Protein AF-A0A497M5K1-F1 (afdb_monomer)

pLDDT: mean 90.78, std 14.7, range [33.44, 98.62]

Sequence (151 aa):
MQVPFLPAHAPSEGEGSLPVMIVDIFVSNLVLSAFVMLTLSGFAFFLLSPAILLYRGWLWGVLLNGVPTSGFPLVLPVMILEGEGYVLAALAGVNLGLSWLKPEWVYRGKYMSRREAVKMSLKNCLYIYGLVSLFLLVAAIVEVVSLSLVI

Foldseek 3Di:
DDLPPDDPDDDDPPDDPLVVQLCVQLCCLLPVPLPVQAQVLLLVPLVSNVVSLVVVVVVVVVVCVSPPPVLVVLCVLLCVLSSVLSVLSNVLSNQLNCLQPPVCVNDPPDDDDSVRSNVVSVVVNVVSSVSSSVSSSVSSNSVSVSVVVVD

Structure (mmCIF, N/CA/C/O backbone):
data_AF-A0A497M5K1-F1
#
_entr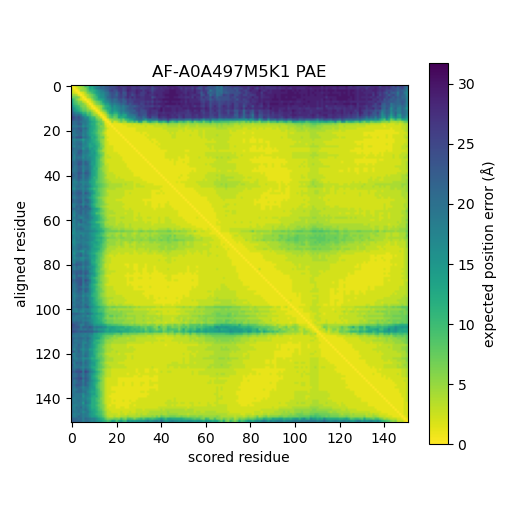y.id   AF-A0A497M5K1-F1
#
loop_
_atom_site.group_PDB
_atom_site.id
_atom_site.type_symbol
_atom_site.label_atom_id
_atom_site.label_alt_id
_atom_site.label_comp_id
_atom_site.label_asym_id
_atom_site.label_entity_id
_atom_site.label_seq_id
_atom_site.pdbx_PDB_ins_code
_atom_site.Cartn_x
_atom_site.Cartn_y
_atom_site.Cartn_z
_atom_site.occupancy
_atom_site.B_iso_or_equiv
_atom_site.auth_seq_id
_atom_site.auth_comp_id
_atom_site.auth_asym_id
_atom_site.auth_atom_id
_atom_site.pdbx_PDB_model_num
ATOM 1 N N . MET A 1 1 ? 8.425 -4.282 -36.753 1.00 43.34 1 MET A N 1
ATOM 2 C CA . MET A 1 1 ? 7.340 -4.490 -35.771 1.00 43.34 1 MET A CA 1
ATOM 3 C C . MET A 1 1 ? 7.741 -3.709 -34.532 1.00 43.34 1 MET A C 1
ATOM 5 O O . MET A 1 1 ? 8.764 -4.027 -33.945 1.00 43.34 1 MET A O 1
ATOM 9 N N . GLN A 1 2 ? 7.072 -2.589 -34.271 1.00 33.44 2 GLN A N 1
ATOM 10 C CA . GLN A 1 2 ? 7.451 -1.605 -33.253 1.00 33.44 2 GLN A CA 1
ATOM 11 C C . GLN A 1 2 ? 6.946 -2.100 -31.893 1.00 33.44 2 GLN A C 1
ATOM 13 O O . GLN A 1 2 ? 5.769 -2.437 -31.773 1.00 33.44 2 GLN A O 1
ATOM 18 N N . VAL A 1 3 ? 7.832 -2.219 -30.903 1.00 40.34 3 VAL A N 1
ATOM 19 C CA . VAL A 1 3 ? 7.462 -2.640 -29.545 1.00 40.34 3 VAL A CA 1
ATOM 20 C C . VAL A 1 3 ? 6.665 -1.481 -28.922 1.00 40.34 3 VAL A C 1
ATOM 22 O O . VAL A 1 3 ? 7.232 -0.396 -28.807 1.00 40.34 3 VAL A O 1
ATOM 25 N N . PRO A 1 4 ? 5.383 -1.639 -28.537 1.00 52.81 4 PRO A N 1
ATOM 26 C CA . PRO A 1 4 ? 4.530 -0.511 -28.133 1.00 52.81 4 PRO A CA 1
ATOM 27 C C . PRO A 1 4 ? 4.912 0.136 -26.787 1.00 52.81 4 PRO A C 1
ATOM 29 O O . PRO A 1 4 ? 4.226 1.048 -26.339 1.00 52.81 4 PRO A O 1
ATOM 32 N N . PHE A 1 5 ? 5.982 -0.339 -26.143 1.00 57.62 5 PHE A N 1
ATOM 33 C CA . PHE A 1 5 ? 6.408 0.050 -24.796 1.00 57.62 5 PHE A CA 1
ATOM 34 C C . PHE A 1 5 ? 7.804 0.684 -24.728 1.00 57.62 5 PHE A C 1
ATOM 36 O O . PHE A 1 5 ? 8.241 1.037 -23.638 1.00 57.62 5 PHE A O 1
ATOM 43 N N . LEU A 1 6 ? 8.502 0.857 -25.856 1.00 45.81 6 LEU A N 1
ATOM 44 C CA . LEU A 1 6 ? 9.780 1.570 -25.873 1.00 45.81 6 LEU A CA 1
ATOM 45 C C . LEU A 1 6 ? 9.564 2.993 -26.401 1.00 45.81 6 LEU A C 1
ATOM 47 O O . LEU A 1 6 ? 9.199 3.142 -27.573 1.00 45.81 6 LEU A O 1
ATOM 51 N N . PRO A 1 7 ? 9.774 4.049 -25.592 1.00 47.50 7 PRO A N 1
ATOM 52 C CA . PRO A 1 7 ? 9.852 5.393 -26.139 1.00 47.50 7 PRO A CA 1
ATOM 53 C C . PRO A 1 7 ? 11.001 5.452 -27.156 1.00 47.50 7 PRO A C 1
ATOM 55 O O . PRO A 1 7 ? 12.127 5.054 -26.881 1.00 47.50 7 PRO A O 1
ATOM 58 N N . ALA A 1 8 ? 10.711 5.964 -28.354 1.00 52.47 8 ALA 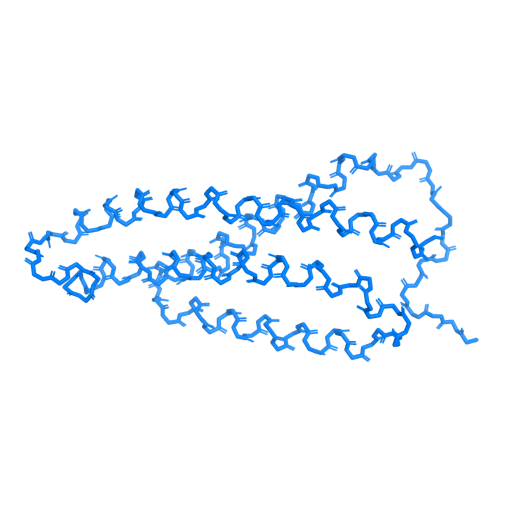A N 1
ATOM 59 C CA . ALA A 1 8 ? 11.671 6.158 -29.445 1.00 52.47 8 ALA A CA 1
ATOM 60 C C . ALA A 1 8 ? 12.623 7.353 -29.217 1.00 52.47 8 ALA A C 1
ATOM 62 O O . ALA A 1 8 ? 13.198 7.886 -30.167 1.00 52.47 8 ALA A O 1
ATOM 63 N N . HIS A 1 9 ? 12.780 7.792 -27.972 1.00 50.28 9 HIS A N 1
ATOM 64 C CA . HIS A 1 9 ? 13.643 8.900 -27.604 1.00 50.28 9 HIS A CA 1
ATOM 65 C C . HIS A 1 9 ? 14.723 8.379 -26.671 1.00 50.28 9 HIS A C 1
ATOM 67 O O . HIS A 1 9 ? 14.431 7.908 -25.577 1.00 50.28 9 HIS A O 1
ATOM 73 N N . ALA A 1 10 ? 15.971 8.471 -27.135 1.00 53.03 10 ALA A N 1
ATOM 74 C CA . ALA A 1 10 ? 17.121 8.430 -26.251 1.00 53.03 10 ALA A CA 1
ATOM 75 C C . ALA A 1 10 ? 16.907 9.438 -25.105 1.00 53.03 10 ALA A C 1
ATOM 77 O O . ALA A 1 10 ? 16.329 10.499 -25.378 1.00 53.03 10 ALA A O 1
ATOM 78 N N . PRO A 1 11 ? 17.368 9.137 -23.878 1.00 46.81 11 PRO A N 1
ATOM 79 C CA . PRO A 1 11 ? 17.324 10.058 -22.753 1.00 46.81 11 PRO A CA 1
ATOM 80 C C . PRO A 1 11 ? 17.806 11.446 -23.171 1.00 46.81 11 PRO A C 1
ATOM 82 O O . PRO A 1 11 ? 19.000 11.685 -23.351 1.00 46.81 11 PRO A O 1
ATOM 85 N N . SER A 1 12 ? 16.875 12.378 -23.372 1.00 52.91 12 SER A N 1
ATOM 86 C CA . SER A 1 12 ? 17.213 13.795 -23.372 1.00 52.91 12 SER A CA 1
ATOM 87 C C . SER A 1 12 ? 17.692 14.137 -21.964 1.00 52.91 12 SER A C 1
ATOM 89 O O . SER A 1 12 ? 17.140 13.594 -21.010 1.00 52.91 12 SER A O 1
ATOM 91 N N . GLU A 1 13 ? 18.663 15.041 -21.833 1.00 50.31 13 GLU A N 1
ATOM 92 C CA . GLU A 1 13 ? 19.341 15.484 -20.595 1.00 50.31 13 GLU A CA 1
ATOM 93 C C . GLU A 1 13 ? 18.432 16.065 -19.472 1.00 50.31 13 GLU A C 1
ATOM 95 O O . GLU A 1 13 ? 18.888 16.819 -18.617 1.00 50.31 13 GLU A O 1
ATOM 100 N N . GLY A 1 14 ? 17.140 15.728 -19.453 1.00 52.59 14 GLY A N 1
ATOM 101 C CA . GLY A 1 14 ? 16.162 16.014 -18.406 1.00 52.59 14 GLY A CA 1
ATOM 102 C C . GLY A 1 14 ? 15.564 14.773 -17.727 1.00 52.59 14 GLY A C 1
ATOM 103 O O . GLY A 1 14 ? 14.588 14.928 -16.995 1.00 52.59 14 GLY A O 1
ATOM 104 N N . GLU A 1 15 ? 16.094 13.560 -17.944 1.00 56.66 15 GLU A N 1
ATOM 105 C CA . GLU A 1 15 ? 15.737 12.410 -17.099 1.00 56.66 15 GLU A CA 1
ATOM 106 C C . GLU A 1 15 ? 16.178 12.687 -15.658 1.00 56.66 15 GLU A C 1
ATOM 108 O O . GLU A 1 15 ? 17.353 12.941 -15.382 1.00 56.66 15 GLU A O 1
ATOM 113 N N . GLY A 1 16 ? 15.213 12.697 -14.734 1.00 64.81 16 GLY A N 1
ATOM 114 C CA . GLY A 1 16 ? 15.493 12.850 -13.312 1.00 64.81 16 GLY A CA 1
ATOM 115 C C . GLY A 1 16 ? 16.556 11.841 -12.888 1.00 64.81 16 GLY A C 1
ATOM 116 O O . GLY A 1 16 ? 16.518 10.682 -13.296 1.00 64.81 16 GLY A O 1
ATOM 117 N N . SER A 1 17 ? 17.530 12.279 -12.089 1.00 88.00 17 SER A N 1
ATOM 118 C CA . SER A 1 17 ? 18.586 11.389 -11.603 1.00 88.00 17 SER A CA 1
ATOM 119 C C . SER A 1 17 ? 17.976 10.132 -10.962 1.00 88.00 17 SER A C 1
ATOM 121 O O . SER A 1 17 ? 16.911 10.216 -10.353 1.00 88.00 17 SER A O 1
ATOM 123 N N . LEU A 1 18 ? 18.638 8.969 -11.061 1.00 90.19 18 LEU A N 1
ATOM 124 C CA . LEU A 1 18 ? 18.136 7.700 -10.493 1.00 90.19 18 LEU A CA 1
ATOM 125 C C . LEU A 1 18 ? 17.532 7.840 -9.075 1.00 90.19 18 LEU A C 1
ATOM 127 O O . LEU A 1 18 ? 16.472 7.265 -8.827 1.00 90.19 18 LEU A O 1
ATOM 131 N N . PRO A 1 19 ? 18.122 8.627 -8.144 1.00 93.56 19 PRO A N 1
ATOM 132 C CA . PRO A 1 19 ? 17.516 8.866 -6.835 1.00 93.56 19 PRO A CA 1
ATOM 133 C C . PRO A 1 19 ? 16.133 9.528 -6.889 1.00 93.56 19 PRO A C 1
ATOM 135 O O . PRO A 1 19 ? 15.271 9.176 -6.091 1.00 93.56 19 PRO A O 1
ATOM 138 N N . VAL A 1 20 ? 15.909 10.464 -7.816 1.00 94.06 20 VAL A N 1
ATOM 139 C CA . VAL A 1 20 ? 14.612 11.129 -8.016 1.00 94.06 20 VAL A CA 1
ATOM 140 C C . VAL A 1 20 ? 13.571 10.113 -8.476 1.00 94.06 20 VAL A C 1
ATOM 142 O O . VAL A 1 20 ? 12.517 10.027 -7.858 1.00 94.06 20 VAL A O 1
ATOM 145 N N . MET A 1 21 ? 13.895 9.262 -9.457 1.00 94.38 21 MET A N 1
ATOM 146 C CA . MET A 1 21 ? 12.977 8.210 -9.918 1.00 94.38 21 MET A CA 1
ATOM 147 C C . MET A 1 21 ? 12.582 7.240 -8.798 1.00 94.38 21 MET A C 1
ATOM 149 O O . MET A 1 21 ? 11.404 6.924 -8.639 1.00 94.38 21 MET A O 1
ATOM 153 N N . ILE A 1 22 ? 13.555 6.787 -7.997 1.00 95.69 22 ILE A N 1
ATOM 154 C CA . ILE A 1 22 ? 13.296 5.887 -6.862 1.00 95.69 22 ILE A CA 1
ATOM 155 C C . ILE A 1 22 ? 12.344 6.553 -5.865 1.00 95.69 22 ILE A C 1
ATOM 157 O O . ILE A 1 22 ? 11.385 5.925 -5.417 1.00 95.69 22 ILE A O 1
ATOM 161 N N . VAL A 1 23 ? 12.602 7.816 -5.512 1.00 96.94 23 VAL A N 1
ATOM 162 C CA . VAL A 1 23 ? 11.767 8.565 -4.564 1.00 96.94 23 VAL A CA 1
ATOM 163 C C . VAL A 1 23 ? 10.363 8.781 -5.124 1.00 96.94 23 VAL A C 1
ATOM 165 O O . VAL A 1 23 ? 9.399 8.582 -4.389 1.00 96.94 23 VAL A O 1
ATOM 168 N N . ASP A 1 24 ? 10.229 9.118 -6.405 1.00 96.44 24 ASP A N 1
ATOM 169 C CA . ASP A 1 24 ? 8.935 9.356 -7.045 1.00 96.44 24 ASP A CA 1
ATOM 170 C C . ASP A 1 24 ? 8.067 8.093 -7.067 1.00 96.44 24 ASP A C 1
ATOM 172 O O . ASP A 1 24 ? 6.900 8.139 -6.662 1.00 96.44 24 ASP A O 1
ATOM 176 N N . ILE A 1 25 ? 8.639 6.950 -7.465 1.00 96.44 25 ILE A N 1
ATOM 177 C CA . ILE A 1 25 ? 7.954 5.647 -7.450 1.00 96.44 25 ILE A CA 1
ATOM 178 C C . ILE A 1 25 ? 7.574 5.274 -6.014 1.00 96.44 25 ILE A C 1
ATOM 180 O O . ILE A 1 25 ? 6.415 4.958 -5.732 1.00 96.44 25 ILE A O 1
ATOM 184 N N . PHE A 1 26 ? 8.527 5.366 -5.082 1.00 98.25 26 PHE A N 1
ATOM 185 C CA . PHE A 1 26 ? 8.306 5.038 -3.676 1.00 98.25 26 PHE A CA 1
ATOM 186 C C . PHE A 1 26 ? 7.185 5.880 -3.054 1.00 98.25 26 PHE A C 1
ATOM 188 O O . PHE A 1 26 ? 6.261 5.329 -2.454 1.00 98.25 26 PHE A O 1
ATOM 195 N N . VAL A 1 27 ? 7.235 7.206 -3.201 1.00 98.12 27 VAL A N 1
ATOM 196 C CA . VAL A 1 27 ? 6.244 8.122 -2.619 1.00 98.12 27 VAL A CA 1
ATOM 197 C C . VAL A 1 27 ? 4.881 7.928 -3.274 1.00 98.12 27 VAL A C 1
ATOM 199 O O . VAL A 1 27 ? 3.876 7.875 -2.564 1.00 98.12 27 VAL A O 1
ATOM 202 N N . SER A 1 28 ? 4.825 7.760 -4.597 1.00 97.50 28 SER A N 1
ATOM 203 C CA . SER A 1 28 ? 3.567 7.507 -5.310 1.00 97.50 28 SER A CA 1
ATOM 204 C C . SER A 1 28 ? 2.909 6.213 -4.830 1.00 97.50 28 SER A C 1
ATOM 206 O O . SER A 1 28 ? 1.719 6.200 -4.504 1.00 97.50 28 SER A O 1
ATOM 208 N N . ASN A 1 29 ? 3.683 5.137 -4.691 1.00 97.81 29 ASN A N 1
ATOM 209 C CA . ASN A 1 29 ? 3.173 3.865 -4.195 1.00 97.81 29 ASN A CA 1
ATOM 210 C C . ASN A 1 29 ? 2.811 3.909 -2.707 1.00 97.81 29 ASN A C 1
ATOM 212 O O . ASN A 1 29 ? 1.782 3.365 -2.305 1.00 97.81 29 ASN A O 1
ATOM 216 N N . LEU A 1 30 ? 3.590 4.594 -1.873 1.00 98.38 30 LEU A N 1
ATOM 217 C CA . LEU A 1 30 ? 3.289 4.703 -0.448 1.00 98.38 30 LEU A CA 1
ATOM 218 C C . LEU A 1 30 ? 2.035 5.552 -0.195 1.00 98.38 30 LEU A C 1
ATOM 220 O O . LEU A 1 30 ? 1.157 5.159 0.577 1.00 98.38 30 LEU A O 1
ATOM 224 N N . VAL A 1 31 ? 1.939 6.716 -0.838 1.00 98.25 31 VAL A N 1
ATOM 225 C CA . VAL A 1 31 ? 0.880 7.694 -0.576 1.00 98.25 31 VAL A CA 1
ATOM 226 C C . VAL A 1 31 ? -0.384 7.357 -1.356 1.00 98.25 31 VAL A C 1
ATOM 228 O O . VAL A 1 31 ? -1.440 7.181 -0.751 1.00 98.25 31 VAL A O 1
ATOM 231 N N . LEU A 1 32 ? -0.310 7.253 -2.683 1.00 97.69 32 LEU A N 1
ATOM 232 C CA . LEU A 1 32 ? -1.506 7.075 -3.508 1.00 97.69 32 LEU A CA 1
ATOM 233 C C . LEU A 1 32 ? -2.019 5.639 -3.403 1.00 97.69 32 LEU A C 1
ATOM 235 O O . LEU A 1 32 ? -3.183 5.415 -3.077 1.00 97.69 32 LEU A O 1
ATOM 239 N N . SER A 1 33 ? -1.143 4.660 -3.623 1.00 97.00 33 SER A N 1
ATOM 240 C CA . SER A 1 33 ? -1.546 3.253 -3.662 1.00 97.00 33 SER A CA 1
ATOM 241 C C . SER A 1 33 ? -1.811 2.683 -2.266 1.00 97.00 33 SER A C 1
ATOM 243 O O . SER A 1 33 ? -2.922 2.250 -1.967 1.00 97.00 33 SER A O 1
ATOM 245 N N . ALA A 1 34 ? -0.819 2.687 -1.377 1.00 98.25 34 ALA A N 1
ATOM 246 C CA . ALA A 1 34 ? -0.958 2.047 -0.074 1.00 98.25 34 ALA A CA 1
ATOM 247 C C . ALA A 1 34 ? -1.837 2.863 0.887 1.00 98.25 34 ALA A C 1
ATOM 249 O O . ALA A 1 34 ? -2.760 2.324 1.497 1.00 98.25 34 ALA A O 1
ATOM 250 N N . PHE A 1 35 ? -1.585 4.165 1.040 1.00 98.38 35 PHE A N 1
ATOM 251 C CA . PHE A 1 35 ? -2.323 4.982 2.005 1.00 98.38 35 PHE A CA 1
ATOM 252 C C . PHE A 1 35 ? -3.719 5.385 1.536 1.00 98.38 35 PHE A C 1
ATOM 254 O O . PHE A 1 35 ? -4.695 5.027 2.197 1.00 98.38 35 PHE A O 1
ATOM 261 N N . VAL A 1 36 ? -3.841 6.093 0.414 1.00 98.19 36 VAL A N 1
ATOM 262 C CA . VAL A 1 36 ? -5.139 6.603 -0.051 1.00 9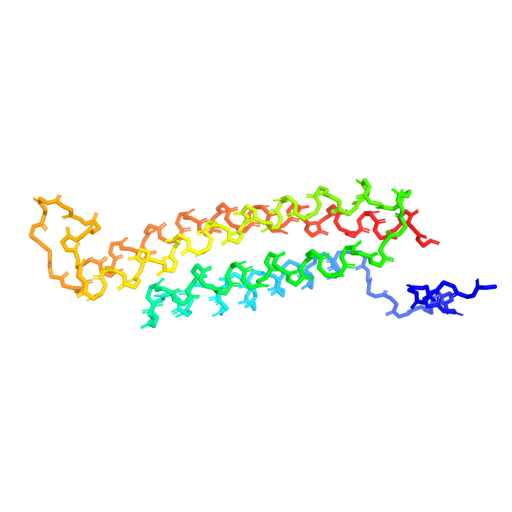8.19 36 VAL A CA 1
ATOM 263 C C . VAL A 1 36 ? -6.036 5.463 -0.531 1.00 98.19 36 VAL A C 1
ATOM 265 O O . VAL A 1 36 ? -7.176 5.344 -0.081 1.00 98.19 36 VAL A O 1
ATOM 268 N N . MET A 1 37 ? -5.538 4.601 -1.418 1.00 97.88 37 MET A N 1
ATOM 269 C CA . MET A 1 37 ? -6.396 3.601 -2.055 1.00 97.88 37 MET A CA 1
ATOM 270 C C . MET A 1 37 ? -6.700 2.396 -1.163 1.00 97.88 37 MET A C 1
ATOM 272 O O . MET A 1 37 ? -7.803 1.867 -1.267 1.00 97.88 37 MET A O 1
ATOM 276 N N . LEU A 1 38 ? -5.796 1.961 -0.278 1.00 98.31 38 LEU A N 1
ATOM 277 C CA . LEU A 1 38 ? -6.014 0.758 0.544 1.00 98.31 38 LEU A CA 1
ATOM 278 C C . LEU A 1 38 ? -6.350 1.077 2.001 1.00 98.31 38 LEU A C 1
ATOM 280 O O . LEU A 1 38 ? -7.370 0.610 2.513 1.00 98.31 38 LEU A O 1
ATOM 284 N N . THR A 1 39 ? -5.527 1.869 2.685 1.00 98.31 39 THR A N 1
ATOM 285 C CA . THR A 1 39 ? -5.729 2.120 4.119 1.00 98.31 39 THR A CA 1
ATOM 286 C C . THR A 1 39 ? -6.907 3.050 4.380 1.00 98.31 39 THR A C 1
ATOM 288 O O . THR A 1 39 ? -7.769 2.733 5.201 1.00 98.31 39 THR A O 1
ATOM 291 N N . LEU A 1 40 ? -6.978 4.186 3.680 1.00 97.88 40 LEU A N 1
ATOM 292 C CA . LEU A 1 40 ? -8.025 5.187 3.889 1.00 97.88 40 LEU A CA 1
ATOM 293 C C . LEU A 1 40 ? -9.400 4.679 3.433 1.00 97.88 40 LEU A C 1
ATOM 295 O O . LEU A 1 40 ? -10.392 4.882 4.134 1.00 97.88 40 LEU A O 1
ATOM 299 N N . SER A 1 41 ? -9.461 3.958 2.312 1.00 97.81 41 SER A N 1
ATOM 300 C CA . SER A 1 41 ? -10.690 3.289 1.868 1.00 97.81 41 SER A CA 1
ATOM 301 C C . SER A 1 41 ? -11.154 2.222 2.869 1.00 97.81 41 SER A C 1
ATOM 303 O O . SER A 1 41 ? -12.343 2.156 3.175 1.00 97.81 41 SER A O 1
ATOM 305 N N . GLY A 1 42 ? -10.229 1.445 3.448 1.00 97.31 42 GLY A N 1
ATOM 306 C CA . GLY A 1 42 ? -10.513 0.476 4.510 1.00 97.31 42 GLY A CA 1
ATOM 307 C C . GLY A 1 42 ? -11.005 1.117 5.801 1.00 97.31 42 GLY A C 1
ATOM 308 O O . GLY A 1 42 ? -11.935 0.611 6.428 1.00 97.31 42 GLY A O 1
ATOM 309 N N . PHE A 1 43 ? -10.439 2.266 6.168 1.00 96.88 43 PHE A N 1
ATOM 310 C CA . PHE A 1 43 ? -10.929 3.058 7.290 1.00 96.88 43 PHE A CA 1
ATOM 311 C C . PHE A 1 43 ? -12.371 3.533 7.062 1.00 96.88 43 PHE A C 1
ATOM 313 O O . PHE A 1 43 ? -13.189 3.438 7.977 1.00 96.88 43 PHE A O 1
ATOM 320 N N . ALA A 1 44 ? -12.700 3.987 5.847 1.00 96.31 44 ALA A N 1
ATOM 321 C CA . ALA A 1 44 ? -14.062 4.378 5.487 1.00 96.31 44 ALA A CA 1
ATOM 322 C C . ALA A 1 44 ? -15.028 3.179 5.503 1.00 96.31 44 ALA A C 1
ATOM 324 O O . ALA A 1 44 ? -16.110 3.255 6.087 1.00 96.31 44 ALA A O 1
ATOM 325 N N . PHE A 1 45 ? -14.631 2.058 4.896 1.00 96.56 45 PHE A N 1
ATOM 326 C CA . PHE A 1 45 ? -15.368 0.800 4.934 1.00 96.56 45 PHE A CA 1
ATOM 327 C C . PHE A 1 45 ? -14.414 -0.385 4.768 1.00 96.56 45 PHE A C 1
ATOM 329 O O . PHE A 1 45 ? -13.812 -0.567 3.712 1.00 96.56 45 PHE A O 1
ATOM 336 N N . PHE A 1 46 ? -14.311 -1.233 5.794 1.00 96.19 46 PHE A N 1
ATOM 337 C CA . PHE A 1 46 ? -13.272 -2.269 5.878 1.00 96.19 46 PHE A CA 1
ATOM 338 C C . PHE A 1 46 ? -13.237 -3.233 4.680 1.00 96.19 46 PHE A C 1
ATOM 340 O O . PHE A 1 46 ? -12.166 -3.725 4.349 1.00 96.19 46 PHE A O 1
ATOM 347 N N . LEU A 1 47 ? -14.368 -3.480 4.002 1.00 97.25 47 LEU A N 1
ATOM 348 C CA . LEU A 1 47 ? -14.425 -4.337 2.808 1.00 97.25 47 LEU A CA 1
ATOM 349 C C . LEU A 1 47 ? -13.919 -3.658 1.526 1.00 97.25 47 LEU A C 1
ATOM 351 O O . LEU A 1 47 ? -13.562 -4.365 0.587 1.00 97.25 47 LEU A O 1
ATOM 355 N N . LEU A 1 48 ? -13.858 -2.322 1.464 1.00 97.62 48 LEU A N 1
ATOM 356 C CA . LEU A 1 48 ? -13.316 -1.629 0.288 1.00 97.62 48 LEU A CA 1
ATOM 357 C C . LEU A 1 48 ? -11.826 -1.909 0.115 1.00 97.62 48 LEU A C 1
ATOM 359 O O . LEU A 1 48 ? -11.372 -2.083 -1.008 1.00 97.62 48 LEU A O 1
ATOM 363 N N . SER A 1 49 ? -11.081 -2.013 1.214 1.00 97.56 49 SER A N 1
ATOM 364 C CA . SER A 1 49 ? -9.642 -2.271 1.172 1.00 97.56 49 SER A CA 1
ATOM 365 C C . SER A 1 49 ? -9.272 -3.584 0.456 1.00 97.56 49 SER A C 1
ATOM 367 O O . SER A 1 49 ? -8.563 -3.526 -0.551 1.00 97.56 49 SER A O 1
ATOM 369 N N . PRO A 1 50 ? -9.791 -4.767 0.861 1.00 97.88 50 PRO A N 1
ATOM 370 C CA . PRO A 1 50 ? -9.536 -6.007 0.133 1.00 97.88 50 PRO A CA 1
ATOM 371 C C . PRO A 1 50 ? -10.158 -6.007 -1.270 1.00 97.88 50 PRO A C 1
ATOM 373 O O . PRO A 1 50 ? -9.572 -6.586 -2.179 1.00 97.88 50 PRO A O 1
ATOM 376 N N . ALA A 1 51 ? -11.300 -5.342 -1.491 1.00 98.38 51 ALA A N 1
ATOM 377 C CA . ALA A 1 51 ? -11.887 -5.240 -2.829 1.00 98.38 51 ALA A CA 1
ATOM 378 C C . ALA A 1 51 ? -10.973 -4.475 -3.805 1.00 98.38 51 ALA A C 1
ATOM 380 O O . ALA A 1 51 ? -10.751 -4.932 -4.926 1.00 98.38 51 ALA A O 1
ATOM 381 N N . ILE A 1 52 ? -10.394 -3.350 -3.371 1.00 98.25 52 ILE A N 1
ATOM 382 C CA . ILE A 1 52 ? -9.438 -2.563 -4.163 1.00 98.25 52 ILE A CA 1
ATOM 383 C C . ILE A 1 52 ? -8.136 -3.343 -4.373 1.00 98.25 52 ILE A C 1
ATOM 385 O O . ILE A 1 52 ? -7.596 -3.324 -5.478 1.00 98.25 52 ILE A O 1
ATOM 389 N N . LEU A 1 53 ? -7.656 -4.074 -3.360 1.00 98.19 53 LEU A N 1
ATOM 390 C CA . LEU A 1 53 ? -6.484 -4.944 -3.493 1.00 98.19 53 LEU A CA 1
ATOM 391 C C . LEU A 1 53 ? -6.696 -6.028 -4.565 1.00 98.19 53 LEU A C 1
ATOM 393 O O . LEU A 1 53 ? -5.836 -6.221 -5.422 1.00 98.19 53 LEU A O 1
ATOM 397 N N . LEU A 1 54 ? -7.853 -6.697 -4.560 1.00 98.31 54 LEU A N 1
ATOM 398 C CA . LEU A 1 54 ? -8.204 -7.705 -5.567 1.00 98.31 54 LEU A CA 1
ATOM 399 C C . LEU A 1 54 ? -8.342 -7.095 -6.964 1.00 98.31 54 LEU A C 1
ATOM 401 O O . LEU A 1 54 ? -7.834 -7.658 -7.933 1.00 98.31 54 LEU A O 1
ATOM 405 N N . TYR A 1 55 ? -8.981 -5.928 -7.069 1.00 97.75 55 TYR A N 1
ATOM 406 C CA . TYR A 1 55 ? -9.065 -5.188 -8.326 1.00 97.75 55 TYR A CA 1
ATOM 407 C C . TYR A 1 55 ? -7.674 -4.832 -8.870 1.00 97.75 55 TYR A C 1
ATOM 409 O O . TYR A 1 55 ? -7.417 -4.999 -10.061 1.00 97.75 55 TYR A O 1
ATOM 417 N N . ARG A 1 56 ? -6.745 -4.416 -8.001 1.00 95.38 56 ARG A N 1
ATOM 418 C CA . ARG A 1 56 ? -5.353 -4.151 -8.384 1.00 95.38 56 ARG A CA 1
ATOM 419 C C . ARG A 1 56 ? -4.645 -5.416 -8.867 1.00 95.38 56 ARG A C 1
ATOM 421 O O . ARG A 1 56 ? -3.998 -5.372 -9.907 1.00 95.38 56 ARG A O 1
ATOM 428 N N . GLY A 1 57 ? -4.807 -6.541 -8.170 1.00 96.50 57 GLY A N 1
ATOM 429 C CA . GLY A 1 57 ? -4.265 -7.832 -8.608 1.00 96.50 57 GLY A CA 1
ATOM 430 C C . GLY A 1 57 ? -4.798 -8.263 -9.981 1.00 96.50 57 GLY A C 1
ATOM 431 O O . GLY A 1 57 ? -4.043 -8.757 -10.816 1.00 96.50 57 GLY A O 1
ATOM 432 N N . TRP A 1 58 ? -6.079 -8.004 -10.254 1.00 97.88 58 TRP A N 1
ATOM 433 C CA . TRP A 1 58 ? -6.665 -8.219 -11.577 1.00 97.88 58 TRP A CA 1
ATOM 434 C C . TRP A 1 58 ? -6.058 -7.294 -12.644 1.00 97.88 58 TRP A C 1
ATOM 436 O O . TRP A 1 58 ? -5.637 -7.784 -13.693 1.00 97.88 58 TRP A O 1
ATOM 446 N N . LEU A 1 59 ? -5.941 -5.987 -12.371 1.00 96.06 59 LEU A N 1
ATOM 447 C CA . LEU A 1 59 ? -5.305 -5.025 -13.284 1.00 96.06 59 LEU A CA 1
ATOM 448 C C . LEU A 1 59 ? -3.871 -5.431 -13.626 1.00 96.06 59 LEU A C 1
ATOM 450 O O . LEU A 1 59 ? -3.473 -5.395 -14.785 1.00 96.06 59 LEU A O 1
ATOM 454 N N . TRP A 1 60 ? -3.110 -5.861 -12.628 1.00 94.94 60 TRP A N 1
ATOM 455 C CA . TRP A 1 60 ? -1.767 -6.395 -12.798 1.00 94.94 60 TRP A CA 1
ATOM 456 C C . TRP A 1 60 ? -1.714 -7.601 -13.731 1.00 94.94 60 TRP A C 1
ATOM 458 O O . TRP A 1 60 ? -0.864 -7.641 -14.616 1.00 94.94 60 TRP A O 1
ATOM 468 N N . GLY A 1 61 ? -2.648 -8.545 -13.600 1.00 95.00 61 GLY A N 1
ATOM 469 C CA . GLY A 1 61 ? -2.761 -9.666 -14.533 1.00 95.00 61 GLY A CA 1
ATOM 470 C C . GLY A 1 61 ? -3.019 -9.215 -15.976 1.00 95.00 61 GLY A C 1
ATOM 471 O O . GLY A 1 61 ? -2.405 -9.740 -16.903 1.00 95.00 61 GLY A O 1
ATOM 472 N N . VAL A 1 62 ? -3.878 -8.207 -16.166 1.00 95.94 62 VAL A N 1
ATOM 473 C CA . VAL A 1 62 ? -4.161 -7.626 -17.491 1.00 95.94 62 VAL A CA 1
ATOM 474 C C . VAL A 1 62 ? -2.931 -6.918 -18.064 1.00 95.94 62 VAL A C 1
ATOM 476 O O . VAL A 1 62 ? -2.607 -7.117 -19.231 1.00 95.94 62 VAL A O 1
ATOM 479 N N . LEU A 1 63 ? -2.214 -6.132 -17.258 1.00 91.38 63 LEU A N 1
ATOM 480 C CA . LEU A 1 63 ? -1.011 -5.414 -17.695 1.00 91.38 63 LEU A CA 1
ATOM 481 C C . LEU A 1 63 ? 0.136 -6.372 -18.043 1.00 91.38 63 LEU A C 1
ATOM 483 O O . LEU A 1 63 ? 0.807 -6.191 -19.058 1.00 91.38 63 LEU A O 1
ATOM 487 N N . LEU A 1 64 ? 0.325 -7.429 -17.249 1.00 91.25 64 LEU A N 1
ATOM 488 C CA . LEU A 1 64 ? 1.361 -8.437 -17.486 1.00 91.25 64 LEU A CA 1
ATOM 489 C C . LEU A 1 64 ? 1.121 -9.264 -18.753 1.00 91.25 64 LEU A C 1
ATOM 491 O O . LEU A 1 64 ? 2.078 -9.798 -19.309 1.00 91.25 64 LEU A O 1
ATOM 495 N N . ASN A 1 65 ? -0.117 -9.348 -19.249 1.00 94.12 65 ASN A N 1
ATOM 496 C CA . ASN A 1 65 ? -0.414 -10.052 -20.496 1.00 94.12 65 ASN A CA 1
ATOM 497 C C . ASN A 1 65 ? 0.324 -9.458 -21.711 1.00 94.12 65 ASN A C 1
ATOM 499 O O . ASN A 1 65 ? 0.636 -10.190 -22.647 1.00 94.12 65 ASN A O 1
ATOM 503 N N . GLY A 1 66 ? 0.629 -8.156 -21.687 1.00 89.94 66 GLY A N 1
ATOM 504 C CA . GLY A 1 66 ? 1.360 -7.477 -22.760 1.00 89.94 66 GLY A CA 1
ATOM 505 C C . GLY A 1 66 ? 2.884 -7.615 -22.687 1.00 89.94 66 GLY A C 1
ATOM 506 O O . GLY A 1 66 ? 3.573 -7.190 -23.615 1.00 89.94 66 GLY A O 1
ATOM 507 N N . VAL A 1 67 ? 3.427 -8.181 -21.606 1.00 89.50 67 VAL A N 1
ATOM 508 C CA . VAL A 1 67 ? 4.876 -8.266 -21.384 1.00 89.50 67 VAL A CA 1
ATOM 509 C C . VAL A 1 67 ? 5.438 -9.504 -22.095 1.00 89.50 67 VAL A C 1
ATOM 511 O O . VAL A 1 67 ? 4.933 -10.610 -21.887 1.00 89.50 67 VAL A O 1
ATOM 514 N N . PRO A 1 68 ? 6.496 -9.375 -22.923 1.00 92.56 68 PRO A N 1
ATOM 515 C CA . PRO A 1 68 ? 7.131 -10.531 -23.546 1.00 92.56 68 PRO A CA 1
ATOM 516 C C . PRO A 1 68 ? 7.683 -11.486 -22.482 1.00 92.56 68 PRO A C 1
ATOM 518 O O . PRO A 1 68 ? 8.203 -11.055 -21.454 1.00 92.56 68 PRO A O 1
ATOM 521 N N . THR A 1 69 ? 7.633 -12.794 -22.747 1.00 93.06 69 THR A N 1
ATOM 522 C CA . THR A 1 69 ? 8.041 -13.832 -21.782 1.00 93.06 69 THR A CA 1
ATOM 523 C C . THR A 1 69 ? 9.465 -13.638 -21.252 1.00 93.06 69 THR A C 1
ATOM 525 O O . THR A 1 69 ? 9.733 -13.952 -20.097 1.00 93.06 69 THR A O 1
ATOM 528 N N . SER A 1 70 ? 10.370 -13.075 -22.058 1.00 91.31 70 SER A N 1
ATOM 529 C CA . SER A 1 70 ? 11.742 -12.750 -21.651 1.00 91.31 70 SER A CA 1
ATOM 530 C C . SER A 1 70 ? 11.841 -11.603 -20.637 1.00 91.31 70 SER A C 1
ATOM 532 O O . SER A 1 70 ? 12.783 -11.586 -19.853 1.00 91.31 70 SER A O 1
ATOM 534 N N . GLY A 1 71 ? 10.892 -10.662 -20.630 1.00 89.00 71 GLY A N 1
ATOM 535 C CA . GLY A 1 71 ? 10.846 -9.538 -19.686 1.00 89.00 71 GLY A CA 1
ATOM 536 C C . GLY A 1 71 ? 10.125 -9.866 -18.376 1.00 89.00 71 GLY A C 1
ATOM 537 O O . GLY A 1 71 ? 10.324 -9.189 -17.371 1.00 89.00 71 GLY A O 1
ATOM 538 N N . PHE A 1 72 ? 9.321 -10.931 -18.352 1.00 90.69 72 PHE A N 1
ATOM 539 C CA . 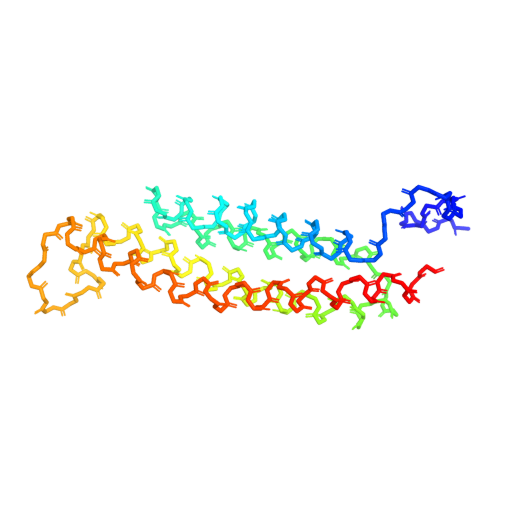PHE A 1 72 ? 8.548 -11.328 -17.173 1.00 90.69 72 PHE A CA 1
ATOM 540 C C . PHE A 1 72 ? 9.402 -11.548 -15.902 1.00 90.69 72 PHE A C 1
ATOM 542 O O . PHE A 1 72 ? 9.016 -11.037 -14.848 1.00 90.69 72 PHE A O 1
ATOM 549 N N . PRO A 1 73 ? 10.577 -12.216 -15.955 1.00 93.31 73 PRO A N 1
ATOM 550 C CA . PRO A 1 73 ? 11.422 -12.402 -14.773 1.00 93.31 73 PRO A CA 1
ATOM 551 C C . PRO A 1 73 ? 11.970 -11.100 -14.172 1.00 93.31 73 PRO A C 1
ATOM 553 O O . PRO A 1 73 ? 12.306 -11.095 -12.992 1.00 93.31 73 PRO A O 1
ATOM 556 N N . LEU A 1 74 ? 12.058 -10.015 -14.952 1.00 91.88 74 LEU A N 1
ATOM 557 C CA . LEU A 1 74 ? 12.522 -8.708 -14.468 1.00 91.88 74 LEU A CA 1
ATOM 558 C C . LEU A 1 74 ? 11.427 -7.968 -13.691 1.00 91.88 74 LEU A C 1
ATOM 560 O O . LEU A 1 74 ? 11.709 -7.298 -12.706 1.00 91.88 74 LEU A O 1
ATOM 564 N N . VAL A 1 75 ? 10.166 -8.123 -14.099 1.00 92.25 75 VAL A N 1
ATOM 565 C CA . VAL A 1 75 ? 9.020 -7.442 -13.471 1.00 92.25 75 VAL A CA 1
ATOM 566 C C . VAL A 1 75 ? 8.530 -8.182 -12.221 1.00 92.25 75 VAL A C 1
ATOM 568 O O . VAL A 1 75 ? 8.036 -7.569 -11.275 1.00 92.25 75 VAL A O 1
ATOM 571 N N . LEU A 1 76 ? 8.680 -9.510 -12.186 1.00 94.56 76 LEU A N 1
ATOM 572 C CA . LEU A 1 76 ? 8.145 -10.353 -11.114 1.00 94.56 76 LEU A CA 1
ATOM 573 C C . LEU A 1 76 ? 8.616 -9.955 -9.694 1.00 94.56 76 LEU A C 1
ATOM 575 O O . LEU A 1 76 ? 7.768 -9.902 -8.802 1.00 94.56 76 LEU A O 1
ATOM 579 N N . PRO A 1 77 ? 9.903 -9.639 -9.441 1.00 96.19 77 PRO A N 1
ATOM 580 C CA . PRO A 1 77 ? 10.357 -9.245 -8.107 1.00 96.19 77 PRO A CA 1
ATOM 581 C C . PRO A 1 77 ? 9.695 -7.958 -7.603 1.00 96.19 77 PRO A C 1
ATOM 583 O O . PRO A 1 77 ? 9.296 -7.900 -6.440 1.00 96.19 77 PRO A O 1
ATOM 586 N N . VAL A 1 78 ? 9.523 -6.959 -8.479 1.00 96.56 78 VAL A N 1
ATOM 587 C CA . VAL A 1 78 ? 8.833 -5.697 -8.154 1.00 96.56 78 VAL A CA 1
ATOM 588 C C . VAL A 1 78 ? 7.396 -5.987 -7.743 1.00 96.56 78 VAL A C 1
ATOM 590 O O . VAL A 1 78 ? 6.950 -5.555 -6.686 1.00 96.56 78 VAL A O 1
ATOM 593 N N . MET A 1 79 ? 6.699 -6.803 -8.536 1.00 95.75 79 MET A N 1
ATOM 594 C CA . MET A 1 79 ? 5.299 -7.163 -8.303 1.00 95.75 79 MET A CA 1
ATOM 595 C C . MET A 1 79 ? 5.087 -7.892 -6.975 1.00 95.75 79 MET A C 1
ATOM 597 O O . MET A 1 79 ? 4.113 -7.623 -6.275 1.00 95.75 79 MET A O 1
ATOM 601 N N . ILE A 1 80 ? 5.997 -8.802 -6.612 1.00 97.81 80 ILE A N 1
ATOM 602 C CA . ILE A 1 80 ? 5.940 -9.515 -5.331 1.00 97.81 80 ILE A CA 1
ATOM 603 C C . ILE A 1 80 ? 6.149 -8.532 -4.173 1.00 97.81 80 ILE A C 1
ATOM 605 O O . ILE A 1 80 ? 5.344 -8.503 -3.245 1.00 97.81 80 ILE A O 1
ATOM 609 N N . LEU A 1 81 ? 7.194 -7.701 -4.235 1.00 98.19 81 LEU A N 1
ATOM 610 C CA . LEU A 1 81 ? 7.515 -6.751 -3.166 1.00 98.19 81 LEU A CA 1
ATOM 611 C C . LEU A 1 81 ? 6.420 -5.692 -2.983 1.00 98.19 81 LEU A C 1
ATOM 613 O O . LEU A 1 81 ? 5.997 -5.430 -1.857 1.00 98.19 81 LEU A O 1
ATOM 617 N N . GLU A 1 82 ? 5.924 -5.117 -4.079 1.00 97.81 82 GLU A N 1
ATOM 618 C CA . GLU A 1 82 ? 4.787 -4.200 -4.045 1.00 97.81 82 GLU A CA 1
ATOM 619 C C . GLU A 1 82 ? 3.530 -4.876 -3.501 1.00 97.81 82 GLU A C 1
ATOM 621 O O . GLU A 1 82 ? 2.838 -4.315 -2.649 1.00 97.81 82 GLU A O 1
ATOM 626 N N . GLY A 1 83 ? 3.241 -6.089 -3.981 1.00 97.81 83 GLY A N 1
ATOM 627 C CA . GLY A 1 83 ? 2.074 -6.865 -3.584 1.00 97.81 83 GLY A CA 1
ATOM 628 C C . GLY A 1 83 ? 2.020 -7.081 -2.077 1.00 97.81 83 GLY A C 1
ATOM 629 O O . GLY A 1 83 ? 0.995 -6.794 -1.461 1.00 97.81 83 GLY A O 1
ATOM 630 N N . GLU A 1 84 ? 3.131 -7.495 -1.468 1.00 98.44 84 GLU A N 1
ATOM 631 C CA . GLU A 1 84 ? 3.241 -7.662 -0.013 1.00 98.44 84 GLU A CA 1
ATOM 632 C C . GLU A 1 84 ? 3.036 -6.338 0.737 1.00 98.44 84 GLU A C 1
ATOM 634 O O . GLU A 1 84 ? 2.273 -6.273 1.708 1.00 98.44 84 GLU A O 1
ATOM 639 N N . GLY A 1 85 ? 3.635 -5.246 0.248 1.00 98.50 85 GLY A N 1
ATOM 640 C CA . GLY A 1 85 ? 3.400 -3.906 0.789 1.00 98.50 85 GLY A CA 1
ATOM 641 C C . GLY A 1 85 ? 1.913 -3.529 0.786 1.00 98.50 85 GLY A C 1
ATOM 642 O O . GLY A 1 85 ? 1.391 -3.009 1.776 1.00 98.50 85 GLY A O 1
ATOM 643 N N . TYR A 1 86 ? 1.194 -3.850 -0.288 1.00 98.56 86 TYR A N 1
ATOM 644 C CA . TYR A 1 86 ? -0.240 -3.582 -0.405 1.00 98.56 86 TYR A CA 1
ATOM 645 C C . TYR A 1 86 ? -1.115 -4.512 0.426 1.00 98.56 86 TYR A C 1
ATOM 647 O O . TYR A 1 86 ? -2.109 -4.050 0.983 1.00 98.56 86 TYR A O 1
ATOM 655 N N . VAL A 1 87 ? -0.754 -5.786 0.578 1.00 98.62 87 VAL A N 1
ATOM 656 C CA . VAL A 1 87 ? -1.451 -6.709 1.489 1.00 98.62 87 VAL A CA 1
ATOM 657 C C . VAL A 1 87 ? -1.381 -6.182 2.924 1.00 98.62 87 VAL A C 1
ATOM 659 O O . VAL A 1 87 ? -2.402 -6.119 3.614 1.00 98.62 87 VAL A O 1
ATOM 662 N N . LEU A 1 88 ? -0.204 -5.726 3.363 1.00 98.62 88 LEU A N 1
ATOM 663 C CA . LEU A 1 88 ? -0.015 -5.133 4.689 1.00 98.62 88 LEU A CA 1
ATOM 664 C C . LEU A 1 88 ? -0.777 -3.809 4.855 1.00 98.62 88 LEU A C 1
ATOM 666 O O . LEU A 1 88 ? -1.405 -3.586 5.894 1.00 98.62 88 LEU A O 1
ATOM 670 N N . ALA A 1 89 ? -0.780 -2.948 3.834 1.00 98.62 89 ALA A N 1
ATOM 671 C CA . ALA A 1 89 ? -1.581 -1.723 3.840 1.00 98.62 89 ALA A CA 1
ATOM 672 C C . ALA A 1 89 ? -3.087 -2.031 3.913 1.00 98.62 89 ALA A C 1
ATOM 674 O O . ALA A 1 89 ? -3.819 -1.418 4.692 1.00 98.62 89 ALA A O 1
ATOM 675 N N . ALA A 1 90 ? -3.554 -3.043 3.180 1.00 98.56 90 ALA A N 1
ATOM 676 C CA . ALA A 1 90 ? -4.947 -3.456 3.228 1.00 98.56 90 ALA A CA 1
ATOM 677 C C . ALA A 1 90 ? -5.336 -4.015 4.605 1.00 98.56 90 ALA A C 1
ATOM 679 O O . ALA A 1 90 ? -6.387 -3.670 5.146 1.00 98.56 90 ALA A O 1
ATOM 680 N N . LEU A 1 91 ? -4.456 -4.804 5.231 1.00 98.38 91 LEU A N 1
ATOM 681 C CA . LEU A 1 91 ? -4.624 -5.270 6.609 1.00 98.38 91 LEU A CA 1
ATOM 682 C C . LEU A 1 91 ? -4.740 -4.097 7.597 1.00 98.38 91 LEU A C 1
ATOM 684 O O . LEU A 1 91 ? -5.602 -4.114 8.479 1.00 98.38 91 LEU A O 1
ATOM 688 N N . ALA A 1 92 ? -3.906 -3.064 7.446 1.00 98.31 92 ALA A N 1
ATOM 689 C CA . ALA A 1 92 ? -4.001 -1.842 8.240 1.00 98.31 92 ALA A CA 1
ATOM 690 C C . ALA A 1 92 ? -5.359 -1.141 8.045 1.00 98.31 92 ALA A C 1
ATOM 692 O O . ALA A 1 92 ? -6.006 -0.786 9.034 1.00 98.31 92 ALA A O 1
ATOM 693 N N . GLY A 1 93 ? -5.823 -1.007 6.799 1.00 98.06 93 GLY A N 1
ATOM 694 C CA . GLY A 1 93 ? -7.137 -0.449 6.468 1.00 98.06 93 GLY A CA 1
ATOM 695 C C . GLY A 1 93 ? -8.298 -1.229 7.090 1.00 98.06 93 GLY A C 1
ATOM 696 O O . GLY A 1 93 ? -9.163 -0.635 7.734 1.00 98.06 93 GLY A O 1
ATOM 697 N N . VAL A 1 94 ? -8.296 -2.561 6.964 1.00 98.25 94 VAL A N 1
ATOM 698 C CA . VAL A 1 94 ? -9.315 -3.445 7.559 1.00 98.25 94 VAL A CA 1
ATOM 699 C C . VAL A 1 94 ? -9.348 -3.298 9.078 1.00 98.25 94 VAL A C 1
ATOM 701 O O . VAL A 1 94 ? -10.422 -3.118 9.655 1.00 98.25 94 VAL A O 1
ATOM 704 N N . ASN A 1 95 ? -8.183 -3.333 9.733 1.00 97.56 95 ASN A N 1
ATOM 705 C CA . ASN A 1 95 ? -8.090 -3.196 11.186 1.00 97.56 95 ASN A CA 1
ATOM 706 C C . ASN A 1 95 ? -8.605 -1.835 11.663 1.00 97.56 95 ASN A C 1
ATOM 708 O O . ASN A 1 95 ? -9.357 -1.783 12.637 1.00 97.56 95 ASN A O 1
ATOM 712 N N . LEU A 1 96 ? -8.268 -0.748 10.964 1.00 97.50 96 LEU A N 1
ATOM 713 C CA . LEU A 1 96 ? -8.766 0.592 11.281 1.00 97.50 96 LEU A CA 1
ATOM 714 C C . LEU A 1 96 ? -10.283 0.700 11.116 1.00 97.50 96 LEU A C 1
ATOM 716 O O . LEU A 1 96 ? -10.962 1.172 12.031 1.00 97.50 96 LEU A O 1
ATOM 720 N N . GLY A 1 97 ? -10.818 0.223 9.989 1.00 97.38 97 GLY A N 1
ATOM 721 C CA . GLY A 1 97 ? -12.256 0.225 9.721 1.00 97.38 97 GLY A CA 1
ATOM 722 C C . GLY A 1 97 ? -13.040 -0.589 10.751 1.00 97.38 97 GLY A C 1
ATOM 723 O O . GLY A 1 97 ? -14.028 -0.111 11.314 1.00 97.38 97 GLY A O 1
ATOM 724 N N . LEU A 1 98 ? -12.570 -1.798 11.076 1.00 97.25 98 LEU A N 1
ATOM 725 C CA . LEU A 1 98 ? -13.197 -2.639 12.097 1.00 97.25 98 LEU A CA 1
ATOM 726 C C . LEU A 1 98 ? -13.079 -2.040 13.502 1.00 97.25 98 LEU A C 1
ATOM 728 O O . LEU A 1 98 ? -14.039 -2.102 14.266 1.00 97.25 98 LEU A O 1
ATOM 732 N N . SER A 1 99 ? -11.954 -1.407 13.840 1.00 97.00 99 SER A N 1
ATOM 733 C CA . SER A 1 99 ? -11.752 -0.774 15.151 1.00 97.00 99 SER A CA 1
ATOM 734 C C . SER A 1 99 ? -12.711 0.387 15.408 1.00 97.00 99 SER A C 1
ATOM 736 O O . SER A 1 99 ? -13.050 0.654 16.558 1.00 97.00 99 SER A O 1
ATOM 738 N N . TRP A 1 100 ? -13.179 1.067 14.360 1.00 95.44 100 TRP A N 1
ATOM 739 C CA . TRP A 1 100 ? -14.220 2.089 14.472 1.00 95.44 100 TRP A CA 1
ATOM 740 C C . TRP A 1 100 ? -15.640 1.496 14.443 1.00 95.44 100 TRP A C 1
ATOM 742 O O . TRP A 1 100 ? -16.477 1.878 15.265 1.00 95.44 100 TRP A O 1
ATOM 752 N N . LEU A 1 101 ? -15.927 0.563 13.525 1.00 95.00 101 LEU A N 1
ATOM 753 C CA . LEU A 1 101 ? -17.281 0.033 13.304 1.00 95.00 101 LEU A CA 1
ATOM 754 C C . LEU A 1 101 ? -17.699 -1.012 14.350 1.00 95.00 101 LEU A C 1
ATOM 756 O O . LEU A 1 101 ? -18.796 -0.933 14.908 1.00 95.00 101 LEU A O 1
ATOM 760 N N . LYS A 1 102 ? -16.824 -1.986 14.618 1.00 95.12 102 LYS A N 1
ATOM 761 C CA . LYS A 1 102 ? -17.049 -3.159 15.481 1.00 95.12 102 LYS A CA 1
ATOM 762 C C . LYS A 1 102 ? -15.754 -3.530 16.240 1.00 95.12 102 LYS A C 1
ATOM 764 O O . LYS A 1 102 ? -15.145 -4.559 15.942 1.00 95.12 102 LYS A O 1
ATOM 769 N N . PRO A 1 103 ? -15.350 -2.741 17.261 1.00 94.56 103 PRO A N 1
ATOM 770 C CA . PRO A 1 103 ? -14.117 -2.967 18.028 1.00 94.56 103 PRO A CA 1
ATOM 771 C C . PRO A 1 103 ? -13.956 -4.392 18.573 1.00 94.56 103 PRO A C 1
ATOM 773 O O . PRO A 1 103 ? -12.856 -4.940 18.579 1.00 94.56 103 PRO A O 1
ATOM 776 N N . GLU A 1 104 ? -15.064 -5.005 18.993 1.00 94.62 104 GLU A N 1
ATOM 777 C CA . GLU A 1 104 ? -15.123 -6.353 19.570 1.00 94.62 104 GLU A CA 1
ATOM 778 C C . GLU A 1 104 ? -14.589 -7.443 18.630 1.00 94.62 104 GLU A C 1
ATOM 780 O O . GLU A 1 104 ? -14.140 -8.491 19.091 1.00 94.62 104 GLU A O 1
ATOM 785 N N . TRP A 1 105 ? -14.624 -7.216 17.311 1.00 94.25 105 TRP A N 1
ATOM 786 C CA . TRP A 1 105 ? -14.130 -8.180 16.325 1.00 94.25 105 TRP A CA 1
ATOM 787 C C . TRP A 1 105 ? -12.604 -8.206 16.251 1.00 94.25 105 TRP A C 1
ATOM 789 O O . TRP A 1 105 ? -12.034 -9.272 16.023 1.00 94.25 105 TRP A O 1
ATOM 799 N N . VAL A 1 106 ? -11.963 -7.057 16.484 1.00 93.88 106 VAL A N 1
ATOM 800 C CA . VAL A 1 106 ? -10.500 -6.891 16.453 1.00 93.88 106 VAL A CA 1
ATOM 801 C C . VAL A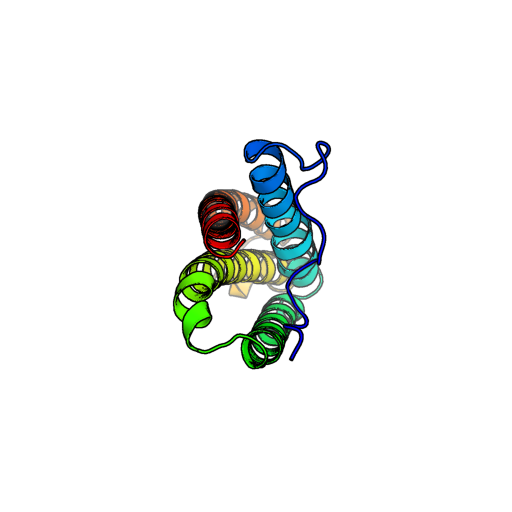 1 106 ? -9.899 -7.156 17.833 1.00 93.88 106 VAL A C 1
ATOM 803 O O . VAL A 1 106 ? -8.910 -7.872 17.961 1.00 93.88 106 VAL A O 1
ATOM 806 N N . TYR A 1 107 ? -10.519 -6.619 18.887 1.00 93.56 107 TYR A N 1
ATOM 807 C CA . TYR A 1 107 ? -10.019 -6.661 20.263 1.00 93.56 107 TYR A CA 1
ATOM 808 C C . TYR A 1 107 ? -10.878 -7.566 21.153 1.00 93.56 107 TYR A C 1
ATOM 810 O O . TYR A 1 107 ? -11.404 -7.142 22.183 1.00 93.56 107 TYR A O 1
ATOM 818 N N . ARG A 1 108 ? -11.025 -8.836 20.753 1.00 89.62 108 ARG A N 1
ATOM 819 C CA . ARG A 1 108 ? -11.833 -9.828 21.483 1.00 89.62 108 ARG A CA 1
ATOM 820 C C . ARG A 1 108 ? -11.433 -9.900 22.960 1.00 89.62 108 ARG A C 1
ATOM 822 O O . ARG A 1 108 ? -10.252 -9.988 23.289 1.00 89.62 108 ARG A O 1
ATOM 829 N N . GLY A 1 109 ? -12.428 -9.874 23.844 1.00 87.81 109 GLY A N 1
ATOM 830 C CA . GLY A 1 109 ? -12.225 -9.972 25.293 1.00 87.81 109 GLY A CA 1
ATOM 831 C C . GLY A 1 109 ? -11.730 -8.691 25.973 1.00 87.81 109 GLY A C 1
ATOM 832 O O . GLY A 1 109 ? -11.501 -8.713 27.179 1.00 87.81 109 GLY A O 1
ATOM 833 N N . LYS A 1 110 ? -11.585 -7.571 25.248 1.00 88.75 110 LYS A N 1
ATOM 834 C CA . LYS A 1 110 ? -11.277 -6.260 25.836 1.00 88.75 110 LYS A CA 1
ATOM 835 C C . LYS A 1 110 ? -12.464 -5.318 25.667 1.00 88.75 110 LYS A C 1
ATOM 837 O O . LYS A 1 110 ? -12.861 -5.012 24.546 1.00 88.75 110 LYS A O 1
ATOM 842 N N . TYR A 1 111 ? -12.999 -4.817 26.778 1.00 88.88 111 TYR A N 1
ATOM 843 C CA . TYR A 1 111 ? -13.960 -3.716 26.745 1.00 88.88 111 TYR A CA 1
ATOM 844 C C . TYR A 1 111 ? -13.210 -2.425 26.412 1.00 88.88 111 TYR A C 1
ATOM 846 O O . TYR A 1 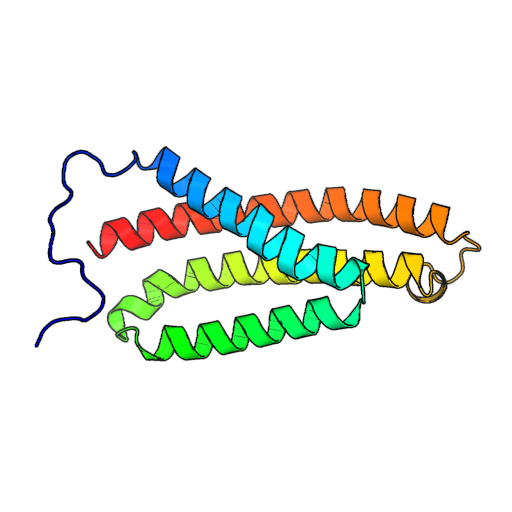111 ? -12.484 -1.891 27.246 1.00 88.88 111 TYR A O 1
ATOM 854 N N . MET A 1 112 ? -13.343 -1.963 25.169 1.00 93.56 112 MET A N 1
ATOM 855 C CA . MET A 1 112 ? -12.734 -0.727 24.675 1.00 93.56 112 MET A CA 1
ATOM 856 C C . MET A 1 112 ? -13.792 0.137 24.005 1.00 93.56 112 MET A C 1
ATOM 858 O O . MET A 1 112 ? -14.607 -0.349 23.218 1.00 93.56 112 MET A O 1
ATOM 862 N N . SER A 1 113 ? -13.752 1.441 24.268 1.00 95.69 113 SER A N 1
ATOM 863 C CA . SER A 1 113 ? -14.528 2.396 23.484 1.00 95.69 113 SER A CA 1
ATOM 864 C C . SER A 1 113 ? -14.008 2.452 22.042 1.00 95.69 113 SER A C 1
ATOM 866 O O . SER A 1 113 ? -12.831 2.203 21.771 1.00 95.69 113 SER A O 1
ATOM 868 N N . ARG A 1 114 ? -14.862 2.851 21.090 1.00 95.69 114 ARG A N 1
ATOM 869 C CA . ARG A 1 114 ? -14.465 3.014 19.675 1.00 95.69 114 ARG A CA 1
ATOM 870 C C . ARG A 1 114 ? -13.250 3.930 19.507 1.00 95.69 114 ARG A C 1
ATOM 872 O O . ARG A 1 114 ? -12.387 3.667 18.681 1.00 95.69 114 ARG A O 1
ATOM 879 N N . ARG A 1 115 ? -13.158 4.996 20.309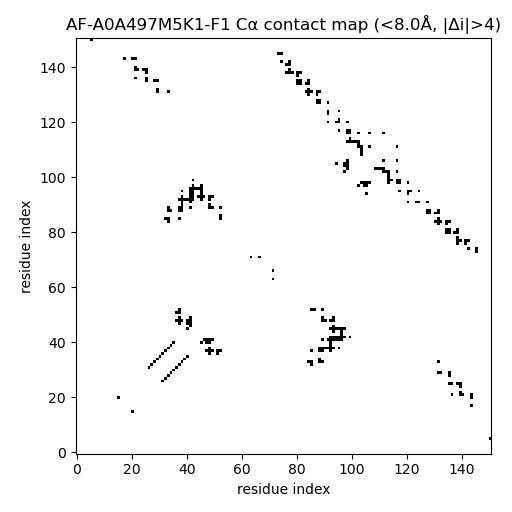 1.00 96.56 115 ARG A N 1
ATOM 880 C CA . ARG A 1 115 ? -12.029 5.939 20.263 1.00 96.56 115 ARG A CA 1
ATOM 881 C C . ARG A 1 115 ? -10.724 5.290 20.719 1.00 96.56 115 ARG A C 1
ATOM 883 O O . ARG A 1 115 ? -9.694 5.498 20.085 1.00 96.56 115 ARG A O 1
ATOM 890 N N . GLU A 1 116 ? -10.765 4.496 21.785 1.00 96.81 116 GLU A N 1
ATOM 891 C CA . GLU A 1 116 ? -9.594 3.757 22.272 1.00 96.81 116 GLU A CA 1
ATOM 892 C C . GLU A 1 116 ? -9.157 2.687 21.274 1.00 96.81 1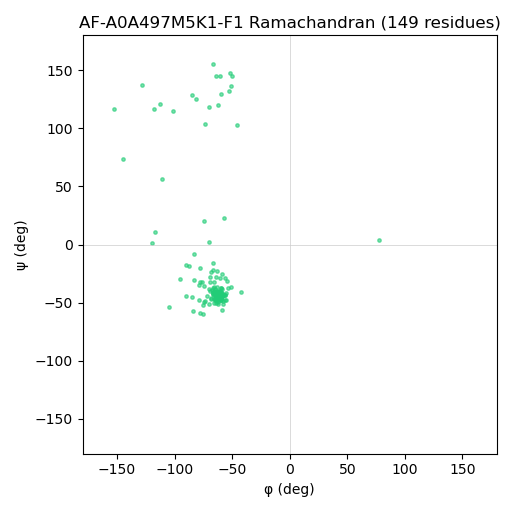16 GLU A C 1
ATOM 894 O O . GLU A 1 116 ? -7.966 2.579 20.988 1.00 96.81 116 GLU A O 1
ATOM 899 N N . ALA A 1 117 ? -10.113 1.960 20.691 1.00 97.44 117 ALA A N 1
ATOM 900 C CA . ALA A 1 117 ? -9.851 0.965 19.658 1.00 97.44 117 ALA A CA 1
ATOM 901 C C . ALA A 1 117 ? -9.208 1.595 18.413 1.00 97.44 117 ALA A C 1
ATOM 903 O O . ALA A 1 117 ? -8.179 1.115 17.950 1.00 97.44 117 ALA A O 1
ATOM 904 N N . VAL A 1 118 ? -9.739 2.718 17.915 1.00 97.38 118 VAL A N 1
ATOM 905 C CA . VAL A 1 118 ? -9.135 3.453 16.789 1.00 97.38 118 VAL A CA 1
ATOM 906 C C . VAL A 1 118 ? -7.741 3.966 17.142 1.00 97.38 118 VAL A C 1
ATOM 908 O O . VAL A 1 118 ? -6.821 3.803 16.348 1.00 97.38 118 VAL A O 1
ATOM 911 N N . LYS A 1 119 ? -7.537 4.534 18.337 1.00 97.75 119 LYS A N 1
ATOM 912 C CA . LYS A 1 119 ? -6.215 5.012 18.775 1.00 97.75 119 LYS A CA 1
ATOM 913 C C . LYS A 1 119 ? -5.194 3.873 18.847 1.00 97.75 119 LYS A C 1
ATOM 915 O O . LYS A 1 119 ? -4.052 4.040 18.420 1.00 97.75 119 LYS A O 1
ATOM 920 N N . MET A 1 120 ? -5.604 2.719 19.369 1.00 96.88 120 MET A N 1
ATOM 921 C CA . MET A 1 120 ? -4.776 1.515 19.404 1.00 96.88 120 MET A CA 1
ATOM 922 C C . MET A 1 120 ? -4.471 1.019 17.987 1.00 96.88 120 MET A C 1
ATOM 924 O O . MET A 1 120 ? -3.320 0.723 17.673 1.00 96.88 120 MET A O 1
ATOM 928 N N . SER A 1 121 ? -5.477 0.986 17.112 1.00 97.19 121 SER A N 1
ATOM 929 C CA . SER A 1 121 ? -5.308 0.562 15.725 1.00 97.19 121 SER A CA 1
ATOM 930 C C . SER A 1 121 ? -4.394 1.506 14.956 1.00 97.19 121 SER A C 1
ATOM 932 O O . SER A 1 121 ? -3.539 1.022 14.236 1.00 97.19 121 SER A O 1
ATOM 934 N N . LEU A 1 122 ? -4.485 2.825 15.150 1.00 97.69 122 LEU A N 1
ATOM 935 C CA . LEU A 1 122 ? -3.569 3.797 14.540 1.00 97.69 122 LEU A CA 1
ATOM 936 C C . LEU A 1 122 ? -2.118 3.552 14.964 1.00 97.69 122 LEU A C 1
ATOM 938 O O . LEU A 1 122 ? -1.218 3.578 14.126 1.00 97.69 122 LEU A O 1
ATOM 942 N N . LYS A 1 123 ? -1.886 3.254 16.249 1.00 97.62 123 LYS A N 1
ATOM 943 C CA . LYS A 1 123 ? -0.552 2.887 16.741 1.00 97.62 123 LYS A CA 1
ATOM 944 C C . LYS A 1 123 ? -0.051 1.602 16.072 1.00 97.62 123 LYS A C 1
ATOM 946 O O . LYS A 1 123 ? 1.093 1.557 15.635 1.00 97.62 123 LYS A O 1
ATOM 951 N N . ASN A 1 124 ? -0.903 0.585 15.950 1.00 96.75 124 ASN A N 1
ATOM 952 C CA . ASN A 1 124 ? -0.563 -0.659 15.254 1.00 96.75 124 ASN A CA 1
ATOM 953 C C . ASN A 1 124 ? -0.298 -0.427 13.760 1.00 96.75 124 ASN A C 1
ATOM 955 O O . ASN A 1 124 ? 0.659 -0.971 13.216 1.00 96.75 124 ASN A O 1
ATOM 959 N N . CYS A 1 125 ? -1.094 0.424 13.112 1.00 97.06 125 CYS A N 1
ATOM 960 C CA . CYS A 1 125 ? -0.901 0.815 11.724 1.00 97.06 125 CYS A CA 1
ATOM 961 C C . CYS A 1 125 ? 0.447 1.488 11.511 1.00 97.06 125 CYS A C 1
ATOM 963 O O . CYS A 1 125 ? 1.078 1.198 10.508 1.00 97.06 125 CYS A O 1
ATOM 965 N N . LEU A 1 126 ? 0.933 2.303 12.450 1.00 97.00 126 LEU A N 1
ATOM 966 C CA . LEU A 1 126 ? 2.264 2.902 12.336 1.00 97.00 126 LEU A CA 1
ATOM 967 C C . LEU A 1 126 ? 3.374 1.838 12.265 1.00 97.00 126 LEU A C 1
ATOM 969 O O . LEU A 1 126 ? 4.267 1.948 11.429 1.00 97.00 126 LEU A O 1
ATOM 973 N N . TYR A 1 127 ? 3.295 0.780 13.082 1.00 97.62 127 TYR A N 1
ATOM 974 C CA . TYR A 1 127 ? 4.244 -0.339 13.005 1.00 97.62 127 TYR A CA 1
ATOM 975 C C . TYR A 1 127 ? 4.129 -1.096 11.677 1.00 97.62 127 TYR A C 1
ATOM 977 O O . TYR A 1 127 ? 5.147 -1.407 11.061 1.00 97.62 127 TYR A O 1
ATOM 985 N N . ILE A 1 128 ? 2.901 -1.344 11.206 1.00 98.19 128 ILE A N 1
ATOM 986 C CA . ILE A 1 128 ? 2.660 -1.975 9.900 1.00 98.19 128 ILE A CA 1
ATOM 987 C C . ILE A 1 128 ? 3.232 -1.103 8.773 1.00 98.19 128 ILE A C 1
ATOM 989 O O . ILE A 1 128 ? 3.877 -1.621 7.869 1.00 98.19 128 ILE A O 1
ATOM 993 N N . TYR A 1 129 ? 3.082 0.220 8.851 1.00 98.00 129 TYR A N 1
ATOM 994 C CA . TYR A 1 129 ? 3.586 1.155 7.846 1.00 98.00 129 TYR A CA 1
ATOM 995 C C . TYR A 1 129 ? 5.109 1.245 7.795 1.00 98.00 129 TYR A C 1
ATOM 997 O O . TYR A 1 129 ? 5.651 1.556 6.736 1.00 98.00 129 TYR A O 1
ATOM 1005 N N . GLY A 1 130 ? 5.805 0.908 8.884 1.00 98.31 130 GLY A N 1
ATOM 1006 C CA . GLY A 1 130 ? 7.248 0.680 8.844 1.00 98.31 130 GLY A CA 1
ATOM 1007 C C . GLY A 1 130 ? 7.613 -0.444 7.869 1.00 98.31 130 GLY A C 1
ATOM 1008 O O . GLY A 1 130 ? 8.506 -0.276 7.042 1.00 98.31 130 GLY A O 1
ATOM 1009 N N . LEU A 1 131 ? 6.867 -1.555 7.902 1.00 98.38 131 LEU A N 1
ATOM 1010 C CA . LEU A 1 131 ? 7.056 -2.678 6.977 1.00 98.38 131 LEU A CA 1
ATOM 1011 C C . LEU A 1 131 ? 6.587 -2.343 5.558 1.00 98.38 131 LEU A C 1
ATOM 1013 O O . LEU A 1 131 ? 7.315 -2.618 4.611 1.00 98.38 131 LEU A O 1
ATOM 1017 N N . VAL A 1 132 ? 5.420 -1.706 5.400 1.00 98.50 132 VAL A N 1
ATOM 1018 C CA . VAL A 1 132 ? 4.919 -1.257 4.084 1.00 98.50 132 VAL A CA 1
ATOM 1019 C C . VAL A 1 132 ? 5.956 -0.366 3.401 1.00 98.50 132 VAL A C 1
ATOM 1021 O O . VAL A 1 132 ? 6.305 -0.601 2.250 1.00 98.50 132 VAL A O 1
ATOM 1024 N N . SER A 1 133 ? 6.497 0.617 4.125 1.00 98.50 133 SER A N 1
ATOM 1025 C CA . SER A 1 133 ? 7.524 1.521 3.596 1.00 98.50 133 SER A CA 1
ATOM 1026 C C . SER A 1 133 ? 8.784 0.766 3.179 1.00 98.50 133 SER A C 1
ATOM 1028 O O . SER A 1 133 ? 9.338 1.053 2.125 1.00 98.50 133 SER A O 1
ATOM 1030 N N . LEU A 1 134 ? 9.220 -0.222 3.967 1.00 98.62 134 LEU A N 1
ATOM 1031 C CA . LEU A 1 134 ? 10.377 -1.046 3.623 1.00 98.62 134 LEU A CA 1
ATOM 1032 C C . LEU A 1 134 ? 10.147 -1.831 2.324 1.00 98.62 134 LEU A C 1
ATOM 1034 O O . LEU A 1 134 ? 10.974 -1.750 1.420 1.00 98.62 134 LEU A O 1
ATOM 1038 N N . PHE A 1 135 ? 9.025 -2.547 2.207 1.00 98.50 135 PHE A N 1
ATOM 1039 C CA . PHE A 1 135 ? 8.697 -3.314 1.001 1.00 98.50 135 PHE A CA 1
ATOM 1040 C C . PHE A 1 135 ? 8.604 -2.422 -0.239 1.00 98.50 135 PHE A C 1
ATOM 1042 O O . PHE A 1 135 ? 9.214 -2.738 -1.257 1.00 98.50 135 PHE A O 1
ATOM 1049 N N . LEU A 1 136 ? 7.908 -1.286 -0.140 1.00 98.25 136 LEU A N 1
ATOM 1050 C CA . LEU A 1 136 ? 7.7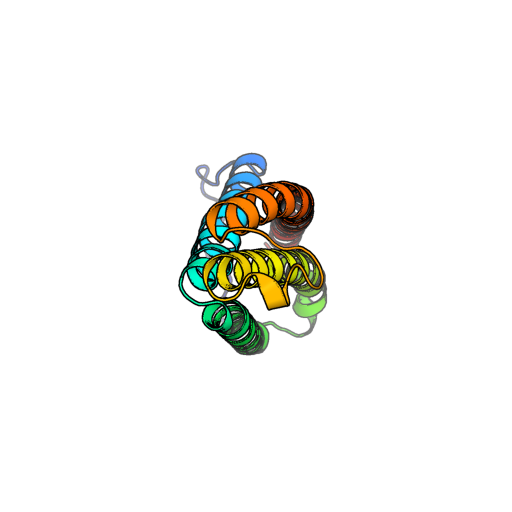35 -0.367 -1.267 1.00 98.25 136 LEU A CA 1
ATOM 1051 C C . LEU A 1 136 ? 9.030 0.352 -1.656 1.00 98.25 136 LEU A C 1
ATOM 1053 O O . LEU A 1 136 ? 9.240 0.616 -2.835 1.00 98.25 136 LEU A O 1
ATOM 1057 N N . LEU A 1 137 ? 9.917 0.646 -0.701 1.00 98.50 137 LEU A N 1
ATOM 1058 C CA . LEU A 1 137 ? 11.221 1.234 -1.008 1.00 98.50 137 LEU A CA 1
ATOM 1059 C C . LEU A 1 137 ? 12.112 0.236 -1.753 1.00 98.50 137 LEU A C 1
ATOM 1061 O O . LEU A 1 137 ? 12.721 0.589 -2.760 1.00 98.50 137 LEU A O 1
ATOM 1065 N N . VAL A 1 138 ? 12.176 -1.013 -1.280 1.00 98.50 138 VAL A N 1
ATOM 1066 C CA . VAL A 1 138 ? 12.937 -2.066 -1.968 1.00 98.50 138 VAL A CA 1
ATOM 1067 C C . VAL A 1 138 ? 12.335 -2.328 -3.350 1.00 98.50 138 VAL A C 1
ATOM 1069 O O . VAL A 1 138 ? 13.088 -2.434 -4.313 1.00 98.50 138 VAL A O 1
ATOM 1072 N N . ALA A 1 139 ? 11.003 -2.357 -3.472 1.00 98.19 139 ALA A N 1
ATOM 1073 C CA . ALA A 1 139 ? 10.323 -2.489 -4.759 1.00 98.19 139 ALA A CA 1
ATOM 1074 C C . ALA A 1 139 ? 10.717 -1.368 -5.731 1.00 98.19 139 ALA A C 1
ATOM 1076 O O . ALA A 1 139 ? 11.135 -1.671 -6.842 1.00 98.19 139 ALA A O 1
ATOM 1077 N N . ALA A 1 140 ? 10.687 -0.105 -5.292 1.00 98.00 140 ALA A N 1
ATOM 1078 C CA . ALA A 1 140 ? 11.056 1.043 -6.120 1.00 98.00 140 ALA A CA 1
ATOM 1079 C C . ALA A 1 140 ? 12.518 0.984 -6.600 1.00 98.00 140 ALA A C 1
ATOM 1081 O O . ALA A 1 140 ? 12.808 1.283 -7.756 1.00 98.00 140 ALA A O 1
ATOM 1082 N N . ILE A 1 141 ? 13.450 0.556 -5.739 1.00 97.56 141 ILE A N 1
ATOM 1083 C CA . ILE A 1 141 ? 14.856 0.361 -6.130 1.00 97.56 141 ILE A CA 1
ATOM 1084 C C . ILE A 1 141 ? 14.966 -0.734 -7.195 1.00 97.56 141 ILE A C 1
ATOM 1086 O O . ILE A 1 141 ? 15.622 -0.540 -8.217 1.00 97.56 141 ILE A O 1
ATOM 1090 N N . VAL A 1 142 ? 14.327 -1.884 -6.962 1.00 97.00 142 VAL A N 1
ATOM 1091 C CA . VAL A 1 142 ? 14.353 -3.018 -7.896 1.00 97.00 142 VAL A CA 1
ATOM 1092 C C . VAL A 1 142 ? 13.698 -2.646 -9.225 1.00 97.00 142 VAL A C 1
ATOM 1094 O O . VAL A 1 142 ? 14.193 -3.052 -10.274 1.00 97.00 142 VAL A O 1
ATOM 1097 N N . GLU A 1 143 ? 12.635 -1.846 -9.204 1.00 95.69 143 GLU A N 1
ATOM 1098 C CA . GLU A 1 143 ? 11.949 -1.362 -10.399 1.00 95.69 143 GLU A CA 1
ATOM 1099 C C . GLU A 1 143 ? 12.849 -0.466 -11.240 1.00 95.69 143 GLU A C 1
ATOM 1101 O O . GLU A 1 143 ? 13.037 -0.741 -12.423 1.00 95.69 143 GLU A O 1
ATOM 1106 N N . VAL A 1 144 ? 13.483 0.538 -10.630 1.00 95.50 144 VAL A N 1
ATOM 1107 C CA . VAL A 1 144 ? 14.405 1.427 -11.346 1.00 95.50 144 VAL A CA 1
ATOM 1108 C C . VAL A 1 144 ? 15.572 0.642 -11.944 1.00 95.50 144 VAL A C 1
ATOM 1110 O O . VAL A 1 144 ? 15.876 0.818 -13.120 1.00 95.50 144 VAL A O 1
ATOM 1113 N N . VAL A 1 145 ? 16.172 -0.287 -11.188 1.00 94.38 145 VAL A N 1
ATOM 1114 C CA . VAL A 1 145 ? 17.240 -1.157 -11.713 1.00 94.38 145 VAL A CA 1
ATOM 1115 C C . VAL A 1 145 ? 16.739 -2.015 -12.877 1.00 94.38 145 VAL A C 1
ATOM 1117 O O . VAL A 1 145 ? 17.437 -2.154 -13.877 1.00 94.38 145 VAL A O 1
ATOM 1120 N N . SER A 1 146 ? 15.531 -2.572 -12.776 1.00 91.81 146 SER A N 1
ATOM 1121 C CA . SER A 1 146 ? 14.947 -3.407 -13.832 1.00 91.81 146 SER A CA 1
ATOM 1122 C C . SER A 1 146 ? 14.675 -2.604 -15.104 1.00 91.81 146 SER A C 1
ATOM 1124 O O . SER A 1 146 ? 14.974 -3.084 -16.194 1.00 91.81 146 SER A O 1
ATOM 1126 N N . LEU A 1 147 ? 14.173 -1.372 -14.978 1.00 89.38 147 LEU A N 1
ATOM 1127 C CA . LEU A 1 147 ? 13.958 -0.463 -16.106 1.00 89.38 147 LEU A CA 1
ATOM 1128 C C . LEU A 1 147 ? 15.281 -0.084 -16.785 1.00 89.38 147 LEU A C 1
ATOM 1130 O O . LEU A 1 147 ? 15.362 -0.129 -18.009 1.00 89.38 147 LEU A O 1
ATOM 1134 N N . SER A 1 148 ? 16.336 0.194 -16.012 1.00 88.81 148 SER A N 1
ATOM 1135 C CA . SER A 1 148 ? 17.670 0.503 -16.552 1.00 88.81 148 SER A CA 1
ATOM 1136 C C . SER A 1 148 ? 18.353 -0.668 -17.271 1.00 88.81 148 SER A C 1
ATOM 1138 O O . SER A 1 148 ? 19.334 -0.444 -17.968 1.00 88.81 148 SER A O 1
ATOM 1140 N N . LEU A 1 149 ? 17.892 -1.910 -17.084 1.00 85.56 149 LEU A N 1
ATOM 1141 C CA . LEU A 1 149 ? 18.404 -3.084 -17.808 1.00 85.56 149 LEU A CA 1
ATOM 1142 C C . LEU A 1 149 ? 17.643 -3.368 -19.111 1.00 85.56 149 LEU A C 1
ATOM 1144 O O . LEU A 1 149 ? 18.115 -4.153 -19.933 1.00 85.56 149 LEU A O 1
ATOM 1148 N N . VAL A 1 150 ? 16.443 -2.802 -19.263 1.00 79.38 150 VAL A N 1
ATOM 1149 C CA . VAL A 1 150 ? 15.566 -3.012 -20.426 1.00 79.38 150 VAL A CA 1
ATOM 1150 C C . VAL A 1 150 ? 15.747 -1.914 -21.479 1.00 79.38 150 VAL A C 1
ATOM 1152 O O . VAL A 1 150 ? 15.533 -2.185 -22.663 1.00 79.38 150 VAL A O 1
ATOM 1155 N N . ILE A 1 151 ? 16.111 -0.704 -21.046 1.00 69.06 151 ILE A N 1
ATOM 1156 C CA . ILE A 1 151 ? 16.449 0.454 -21.891 1.00 69.06 151 ILE A CA 1
ATOM 1157 C C . ILE A 1 151 ? 17.914 0.359 -22.321 1.00 69.06 151 ILE A C 1
ATOM 1159 O O . ILE A 1 151 ? 18.177 0.578 -23.526 1.00 69.06 151 ILE A O 1
#

Secondary structure (DSSP, 8-state):
---TTS-SS---TTSPPHHHHHHHHHHHIIIIIIIIIIIIHHHH-TTHHHHHHHHHHHHHHHHHTTS-TTTHHHHHHHHHHHHHHHHHHHHHHHHHHHHHH-HHHHSTT----HHHHHHHHHHHHHHHHHHHHHHHHHHHHHHHHHHHHH-

Nearest PDB structures (foldseek):
  7ajf-assembly1_a  TM=4.313E-01  e=6.244E+00  Bos taurus
  6cnz-assembly3_F  TM=2.408E-01  e=3.665E+00  Burkholderia thailandensis

Mean predicted aligned error: 6.29 Å

Radius of gyration: 18.65 Å; Cα contacts (8 Å, |Δi|>4): 168; chains: 1; bounding box: 37×30×62 Å

Solvent-accessible surface area (backbone atoms only — not comparable to full-atom values): 7857 Å² total; per-residue (Å²): 138,82,66,95,82,64,77,95,60,76,86,57,100,75,67,67,56,71,70,51,52,32,49,52,50,25,49,46,44,50,46,53,49,26,37,52,50,14,22,50,35,0,42,77,38,35,69,48,4,56,51,46,52,52,51,48,55,50,50,49,56,61,59,52,69,77,52,56,80,86,53,45,77,59,50,48,61,29,53,52,31,37,46,53,19,40,52,50,24,19,51,39,3,28,48,34,13,34,13,56,76,44,32,60,78,77,42,66,96,52,96,61,55,46,69,56,32,32,54,52,33,52,56,51,34,55,60,49,46,54,52,26,51,50,30,30,45,54,17,21,50,50,41,53,56,40,52,67,72,74,108